Protein AF-A0A661HYB6-F1 (afdb_monomer)

Foldseek 3Di:
DWPPPCVPVFVVVCVVCVVDAKDKIADLQQKIKMAGDPNFQVQVVQCQLANWGDGRGITIHGHPPDDRDPDVVVVVVSVVVSNVD

Secondary structure (DSSP, 8-state):
---SSTHHHHHHHHHH-TT--EEEEE-TTSEEEEEESSSS-HHHHHHHHHS-EEETTEEEEE-TT------HHHHHHHHHHHH--

Solvent-accessible surface area (backbone atoms only — not comparable to full-atom values): 4741 Å² total; per-residue (Å²): 100,58,91,63,73,57,68,60,62,42,52,53,48,45,68,75,40,75,91,49,53,61,43,77,47,63,25,40,80,32,42,33,42,39,37,29,80,81,76,38,59,35,18,59,54,27,29,77,58,38,74,25,36,66,41,48,41,43,15,37,33,48,45,91,88,56,73,79,54,87,54,66,68,60,55,50,55,53,51,54,55,44,72,77,107

Radius of gyration: 12.22 Å; Cα contacts (8 Å, |Δi|>4): 142; chains: 1; bounding box: 30×24×27 Å

pLDDT: mean 92.53, std 7.3, range [53.5, 97.31]

Nearest PDB structures (foldseek):
  6mtz-assembly2_B  TM=9.749E-01  e=2.102E-09  Helicobacter pylori G27
  6mtz-assembly1_A  TM=9.706E-01  e=6.001E-09  Helicobacter pylori G27
  4py9-assembly1_A  TM=7.458E-01  e=9.123E-04  Bacteroides fragilis
  5o4z-assembly1_A  TM=6.019E-01  e=1.757E-03  Thermotoga maritima
  3dev-assembly1_B  TM=5.103E-01  e=3.170E-03  Staphylococcus haemolyticus JCSC1435

Structure (mmCIF, N/CA/C/O backbone):
data_AF-A0A661HYB6-F1
#
_entry.id 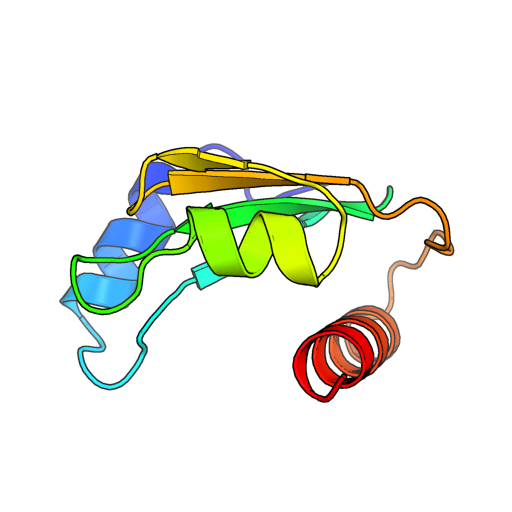  AF-A0A661HYB6-F1
#
loop_
_atom_site.group_PDB
_atom_site.id
_atom_site.type_symbol
_atom_site.label_atom_id
_atom_site.label_alt_id
_atom_site.label_comp_id
_atom_site.label_asym_id
_atom_site.label_entity_id
_atom_site.label_seq_id
_atom_site.pdbx_PDB_ins_code
_atom_site.Cartn_x
_atom_site.Cartn_y
_atom_site.Cartn_z
_atom_site.occupancy
_atom_site.B_iso_or_equiv
_atom_site.auth_seq_id
_atom_site.auth_comp_id
_atom_site.auth_asym_id
_atom_site.auth_atom_id
_atom_site.pdbx_PDB_model_num
ATOM 1 N N . PHE A 1 1 ? -0.696 -2.888 -13.622 1.00 53.50 1 PHE A N 1
ATOM 2 C CA . PHE A 1 1 ? -2.111 -3.129 -13.310 1.00 53.50 1 PHE A CA 1
ATOM 3 C C . PHE A 1 1 ? -2.254 -3.118 -11.805 1.00 53.50 1 PHE A C 1
ATOM 5 O O . PHE A 1 1 ? -1.365 -3.637 -11.143 1.00 53.50 1 PHE A O 1
ATOM 12 N N . THR A 1 2 ? -3.267 -2.424 -11.307 1.00 70.69 2 THR A N 1
ATOM 13 C CA . THR A 1 2 ? -3.797 -2.525 -9.940 1.00 70.69 2 THR A CA 1
ATOM 14 C C . THR A 1 2 ? -5.184 -3.150 -10.047 1.00 70.69 2 THR A C 1
ATOM 16 O O . THR A 1 2 ? -5.696 -3.267 -11.165 1.00 70.69 2 THR A O 1
ATOM 19 N N . ILE A 1 3 ? -5.810 -3.517 -8.928 1.00 76.44 3 ILE A N 1
ATOM 20 C CA . ILE A 1 3 ? -7.192 -4.033 -8.949 1.00 76.44 3 ILE A CA 1
ATOM 21 C C . ILE A 1 3 ? -8.154 -2.991 -9.555 1.00 76.44 3 ILE A C 1
ATOM 23 O O . ILE A 1 3 ? -9.123 -3.351 -10.217 1.00 76.44 3 ILE A O 1
ATOM 27 N N . GLY A 1 4 ? -7.837 -1.697 -9.413 1.00 69.94 4 GLY A N 1
ATOM 28 C CA . GLY A 1 4 ? -8.676 -0.601 -9.896 1.00 69.94 4 GLY A CA 1
ATOM 29 C C . GLY A 1 4 ? -9.885 -0.395 -8.981 1.00 69.94 4 GLY A C 1
ATOM 30 O O . GLY A 1 4 ? -10.479 -1.342 -8.479 1.00 69.94 4 GLY A O 1
ATOM 31 N N . GLY A 1 5 ? -10.225 0.861 -8.680 1.00 80.19 5 GLY A N 1
ATOM 32 C CA . GLY A 1 5 ? -11.347 1.152 -7.777 1.00 80.19 5 GLY A CA 1
ATOM 33 C C . GLY A 1 5 ? -11.198 0.567 -6.364 1.00 80.19 5 GLY A C 1
ATOM 34 O O . GLY A 1 5 ? -12.213 0.278 -5.737 1.00 80.19 5 GLY A O 1
ATOM 35 N N . ILE A 1 6 ? -9.957 0.426 -5.863 1.00 87.25 6 ILE A N 1
ATOM 36 C CA . ILE A 1 6 ? -9.567 -0.240 -4.598 1.00 87.25 6 ILE A CA 1
ATOM 37 C C . ILE A 1 6 ? -10.503 0.028 -3.406 1.00 87.25 6 ILE A C 1
ATOM 39 O O . ILE A 1 6 ? -10.710 -0.858 -2.586 1.00 87.25 6 ILE A O 1
ATOM 43 N N . SER A 1 7 ? -11.106 1.217 -3.312 1.00 85.88 7 SER A N 1
ATOM 44 C CA . SER A 1 7 ? -12.015 1.597 -2.226 1.00 85.88 7 SER A CA 1
ATOM 45 C C . SER A 1 7 ? -13.145 0.588 -1.992 1.00 85.88 7 SER A C 1
ATOM 47 O O . SER A 1 7 ? -13.424 0.255 -0.847 1.00 85.88 7 SER A O 1
ATOM 49 N N . ILE A 1 8 ? -13.803 0.106 -3.052 1.00 91.06 8 ILE A N 1
ATOM 50 C CA . ILE A 1 8 ? -14.960 -0.797 -2.927 1.00 91.06 8 ILE A CA 1
ATOM 51 C C . ILE A 1 8 ? -14.534 -2.187 -2.421 1.00 91.06 8 ILE A C 1
ATOM 53 O O . ILE A 1 8 ? -15.033 -2.596 -1.368 1.00 91.06 8 ILE A O 1
ATOM 57 N N . PRO A 1 9 ? -13.613 -2.913 -3.093 1.00 92.12 9 PRO A N 1
ATOM 58 C CA . PRO A 1 9 ? -13.202 -4.238 -2.641 1.00 92.12 9 PRO A CA 1
ATOM 59 C C . PRO A 1 9 ? -12.467 -4.197 -1.296 1.00 92.12 9 PRO A C 1
ATOM 61 O O . PRO A 1 9 ? -12.718 -5.061 -0.461 1.00 92.12 9 PRO A O 1
ATOM 64 N N . ALA A 1 10 ? -11.631 -3.185 -1.033 1.00 93.81 10 ALA A N 1
ATOM 65 C CA . ALA A 1 10 ? -10.917 -3.080 0.240 1.00 93.81 10 ALA A CA 1
ATOM 66 C C . ALA A 1 10 ? -11.873 -2.868 1.420 1.00 93.81 10 ALA A C 1
ATOM 68 O O . ALA A 1 10 ? -11.749 -3.542 2.439 1.00 93.81 10 ALA A O 1
ATOM 69 N N . ASN A 1 11 ? -12.864 -1.981 1.283 1.00 92.38 11 ASN A N 1
ATOM 70 C CA . ASN A 1 11 ? -13.836 -1.752 2.352 1.00 92.38 11 ASN A CA 1
ATOM 71 C C . ASN A 1 11 ? -14.700 -2.994 2.606 1.00 92.38 11 ASN A C 1
ATOM 73 O O . ASN A 1 11 ? -14.972 -3.324 3.760 1.00 92.38 11 ASN A O 1
ATOM 77 N N . ALA A 1 12 ? -15.117 -3.697 1.546 1.00 94.88 12 ALA A N 1
ATOM 78 C CA . ALA A 1 12 ? -15.858 -4.948 1.681 1.00 94.88 12 ALA A CA 1
ATOM 79 C C . ALA A 1 12 ? -15.020 -6.023 2.397 1.00 94.88 12 ALA A C 1
ATOM 81 O O . ALA A 1 12 ? -15.510 -6.652 3.334 1.00 94.88 12 ALA A O 1
ATOM 82 N N . PHE A 1 13 ? -13.748 -6.175 2.013 1.00 96.12 13 PHE A N 1
ATOM 83 C CA . PHE A 1 13 ? -12.815 -7.112 2.636 1.00 96.12 13 PHE A CA 1
ATOM 84 C C . PHE A 1 13 ? -12.596 -6.807 4.123 1.00 96.12 13 PHE A C 1
ATOM 86 O O . PHE A 1 13 ? -12.779 -7.691 4.952 1.00 96.12 13 PHE A O 1
ATOM 93 N N . LEU A 1 14 ? -12.276 -5.559 4.474 1.00 96.06 14 LEU A N 1
ATOM 94 C CA . LEU A 1 14 ? -11.992 -5.154 5.859 1.00 96.06 14 LEU A CA 1
ATOM 95 C C . LEU A 1 14 ? -13.229 -5.196 6.765 1.00 96.06 14 LEU A C 1
ATOM 97 O O . LEU A 1 14 ? -13.111 -5.333 7.979 1.00 96.06 14 LEU A O 1
ATOM 101 N N . LYS A 1 15 ? -14.432 -5.075 6.192 1.00 95.12 15 LYS A N 1
ATOM 102 C CA . LYS A 1 15 ? -15.683 -5.260 6.935 1.00 95.12 15 LYS A CA 1
ATOM 103 C C . LYS A 1 15 ? -15.982 -6.738 7.195 1.00 95.12 15 LYS A C 1
ATOM 105 O O . LYS A 1 15 ? -16.507 -7.062 8.255 1.00 95.12 15 LYS A O 1
ATOM 110 N N . ALA A 1 16 ? -15.690 -7.608 6.229 1.00 97.31 16 ALA A N 1
ATOM 111 C CA . ALA A 1 16 ? -15.924 -9.046 6.343 1.00 97.31 16 ALA A CA 1
ATOM 112 C C . ALA A 1 16 ? -14.860 -9.761 7.192 1.00 97.31 16 ALA A C 1
ATOM 114 O O . ALA A 1 16 ? -15.178 -10.764 7.823 1.00 97.31 16 ALA A O 1
ATOM 115 N N . ASN A 1 17 ? -13.633 -9.235 7.230 1.00 96.69 17 ASN A N 1
ATOM 116 C CA . ASN A 1 17 ? -12.491 -9.841 7.915 1.00 96.69 17 ASN A CA 1
ATOM 117 C C . ASN A 1 17 ? -11.923 -8.845 8.944 1.00 96.69 17 ASN A C 1
ATOM 119 O O . ASN A 1 17 ? -10.990 -8.096 8.642 1.00 96.69 17 ASN A O 1
ATOM 123 N N . PRO A 1 18 ? -12.531 -8.755 10.141 1.00 93.50 18 PRO A N 1
ATOM 124 C CA . PRO A 1 18 ? -12.163 -7.758 11.141 1.00 93.50 18 PRO A CA 1
ATOM 125 C C . PRO A 1 18 ? -10.786 -8.007 11.767 1.00 93.50 18 PRO A C 1
ATOM 127 O O . PRO A 1 18 ? -10.294 -7.144 12.477 1.00 93.50 18 PRO A O 1
ATOM 130 N N . ASP A 1 19 ? -10.168 -9.159 11.555 1.00 96.75 19 ASP A N 1
ATOM 131 C CA . ASP A 1 19 ? -8.804 -9.498 11.968 1.00 96.75 19 ASP A CA 1
ATOM 132 C C . ASP A 1 19 ? -7.718 -8.793 11.139 1.00 96.75 19 ASP A C 1
ATOM 134 O O . ASP A 1 19 ? -6.580 -8.696 11.590 1.00 96.75 19 ASP A O 1
ATOM 138 N N . TYR A 1 20 ? -8.066 -8.240 9.974 1.00 95.75 20 TYR A N 1
ATOM 139 C CA . TYR A 1 20 ? -7.142 -7.468 9.147 1.00 95.75 20 TYR A CA 1
ATOM 140 C C . TYR A 1 20 ? -7.248 -5.968 9.438 1.00 95.75 20 TYR A C 1
ATOM 142 O O . TYR A 1 20 ? -8.323 -5.370 9.356 1.00 95.75 20 TYR A O 1
ATOM 150 N N . ASP A 1 21 ? -6.110 -5.333 9.716 1.00 95.75 21 ASP A N 1
ATOM 151 C CA . ASP A 1 21 ? -6.059 -3.904 10.050 1.00 95.75 21 ASP A CA 1
ATOM 152 C C . ASP A 1 21 ? -6.072 -2.987 8.817 1.00 95.75 21 ASP A C 1
ATOM 154 O O . ASP A 1 21 ? -6.566 -1.855 8.879 1.00 95.75 21 ASP A O 1
ATOM 158 N N . PHE A 1 22 ? -5.548 -3.465 7.684 1.00 95.75 22 PHE A N 1
ATOM 159 C CA . PHE A 1 22 ? -5.471 -2.712 6.435 1.00 95.75 22 PHE A CA 1
ATOM 160 C C . PHE A 1 22 ? -5.482 -3.620 5.195 1.00 95.75 22 PHE A C 1
ATOM 162 O O . PHE A 1 22 ? -5.296 -4.832 5.269 1.00 95.75 22 PHE A O 1
ATOM 169 N N . PHE A 1 23 ? -5.690 -3.005 4.034 1.00 96.06 23 PHE A N 1
ATOM 170 C CA . PHE A 1 23 ? -5.625 -3.616 2.710 1.00 96.06 23 PHE A CA 1
ATOM 171 C C . PHE A 1 23 ? -4.658 -2.814 1.835 1.00 96.06 23 PHE A C 1
ATOM 173 O O . PHE A 1 23 ? -4.781 -1.589 1.761 1.00 96.06 23 PHE A O 1
ATOM 180 N N . LEU A 1 24 ? -3.734 -3.486 1.146 1.00 94.69 24 LEU A N 1
ATOM 181 C CA . LEU A 1 24 ? -2.732 -2.867 0.273 1.00 94.69 24 LEU A CA 1
ATOM 182 C C . LEU A 1 24 ? -2.851 -3.408 -1.160 1.00 94.69 24 LEU A C 1
ATOM 184 O O . LEU A 1 24 ? -2.807 -4.615 -1.378 1.00 94.69 24 LEU A O 1
ATOM 188 N N . ASP A 1 25 ? -2.959 -2.508 -2.135 1.00 94.44 25 ASP A N 1
ATOM 189 C CA . ASP A 1 25 ? -2.924 -2.813 -3.571 1.00 94.44 25 ASP A CA 1
ATOM 190 C C . ASP A 1 25 ? -1.664 -2.197 -4.174 1.00 94.44 25 ASP A C 1
ATOM 192 O O . ASP A 1 25 ? -1.462 -0.983 -4.078 1.00 94.44 25 ASP A O 1
ATOM 196 N N . VAL A 1 26 ? -0.822 -3.024 -4.790 1.00 93.12 26 VAL A N 1
ATOM 197 C CA . VAL A 1 26 ? 0.451 -2.609 -5.385 1.00 93.12 26 VAL A CA 1
ATOM 198 C C . VAL A 1 26 ? 0.392 -2.821 -6.890 1.00 93.12 26 VAL A C 1
ATOM 200 O O . VAL A 1 26 ? 0.113 -3.906 -7.394 1.00 93.12 26 VAL A O 1
ATOM 203 N N . SER A 1 27 ? 0.680 -1.762 -7.634 1.00 91.12 27 SER A N 1
ATOM 204 C CA . SER A 1 27 ? 0.772 -1.806 -9.085 1.00 91.12 27 SER A CA 1
ATOM 205 C C . SER A 1 27 ? 2.079 -2.448 -9.543 1.00 91.12 27 SER A C 1
ATOM 207 O O . SER A 1 27 ? 3.114 -2.308 -8.899 1.00 91.12 27 SER A O 1
ATOM 209 N N . ARG A 1 28 ? 2.074 -3.003 -10.761 1.00 88.94 28 ARG A N 1
ATOM 210 C CA . ARG A 1 28 ? 3.292 -3.471 -11.463 1.00 88.94 28 ARG A CA 1
ATOM 211 C C . ARG A 1 28 ? 4.479 -2.483 -11.429 1.00 88.94 28 ARG A C 1
ATOM 213 O O . ARG A 1 28 ? 5.618 -2.927 -11.479 1.00 88.94 28 ARG A O 1
ATOM 220 N N . ARG A 1 29 ? 4.207 -1.171 -11.377 1.00 89.75 29 ARG A N 1
ATOM 221 C CA . ARG A 1 29 ? 5.209 -0.086 -11.410 1.00 89.75 29 ARG A CA 1
ATOM 222 C C . ARG A 1 29 ? 5.498 0.520 -10.027 1.00 89.75 29 ARG A C 1
ATOM 224 O O . ARG A 1 29 ? 5.871 1.684 -9.948 1.00 89.75 29 ARG A O 1
ATOM 231 N N . GLY A 1 30 ? 5.195 -0.186 -8.939 1.00 91.50 30 GLY A N 1
ATOM 232 C CA . GLY A 1 30 ? 5.555 0.260 -7.587 1.00 91.50 30 GLY A CA 1
ATOM 233 C C . GLY A 1 30 ? 4.722 1.413 -7.023 1.00 91.50 30 GLY A C 1
ATOM 234 O O . GLY A 1 30 ? 5.013 1.909 -5.943 1.00 91.50 30 GLY A O 1
ATOM 235 N N . LYS A 1 31 ? 3.659 1.852 -7.705 1.00 93.75 31 LYS A N 1
ATOM 236 C CA . LYS A 1 31 ? 2.619 2.685 -7.073 1.00 93.75 31 LYS A CA 1
ATOM 237 C C . LYS A 1 31 ? 1.703 1.807 -6.239 1.00 93.75 31 LYS A C 1
ATOM 239 O O . LYS A 1 31 ? 1.275 0.775 -6.753 1.00 93.75 31 LYS A O 1
ATOM 244 N N . ALA A 1 32 ? 1.352 2.230 -5.033 1.00 94.38 32 ALA A N 1
ATOM 245 C CA . ALA A 1 32 ? 0.473 1.477 -4.153 1.00 94.38 32 ALA A CA 1
ATOM 246 C C . ALA A 1 32 ? -0.581 2.356 -3.470 1.00 94.38 32 ALA A C 1
ATOM 248 O O . ALA A 1 32 ? -0.391 3.557 -3.266 1.00 94.38 32 ALA A O 1
ATOM 249 N N . GLY A 1 33 ? -1.708 1.737 -3.125 1.00 95.00 33 GLY A N 1
ATOM 250 C CA . GLY A 1 33 ? -2.780 2.337 -2.339 1.00 95.00 33 GLY A CA 1
ATOM 251 C C . GLY A 1 33 ? -3.096 1.474 -1.126 1.00 95.00 33 GLY A C 1
ATOM 252 O O . GLY A 1 33 ? -3.244 0.262 -1.257 1.00 95.00 33 GLY A O 1
ATOM 253 N N . ILE A 1 34 ? -3.221 2.106 0.038 1.00 95.31 34 ILE A N 1
ATOM 254 C CA . ILE A 1 34 ? -3.524 1.447 1.308 1.00 95.31 34 ILE A CA 1
ATOM 255 C C . ILE A 1 34 ? -4.852 1.956 1.878 1.00 95.31 34 ILE A C 1
ATOM 257 O O . ILE A 1 34 ? -5.168 3.150 1.808 1.00 95.31 34 ILE A O 1
ATOM 261 N N . ARG A 1 35 ? -5.656 1.040 2.418 1.00 96.38 35 ARG A N 1
ATOM 262 C CA . ARG A 1 35 ? -6.964 1.305 3.029 1.00 96.38 35 ARG A CA 1
ATOM 263 C C . ARG A 1 35 ? -7.028 0.688 4.413 1.00 96.38 35 ARG A C 1
ATOM 265 O O . ARG A 1 35 ? -6.532 -0.413 4.597 1.00 96.38 35 ARG A O 1
ATOM 272 N N . ALA A 1 36 ? -7.677 1.366 5.347 1.00 96.44 36 ALA A N 1
ATOM 273 C CA . ALA A 1 36 ? -8.008 0.827 6.661 1.00 96.44 36 ALA A CA 1
ATOM 274 C C . ALA A 1 36 ? -9.454 1.162 7.022 1.00 96.44 36 ALA A C 1
ATOM 276 O O . ALA A 1 36 ? -10.094 2.002 6.387 1.00 96.44 36 ALA A O 1
ATOM 277 N N . ASN A 1 37 ? -9.957 0.495 8.058 1.00 94.44 37 ASN A N 1
ATOM 278 C CA . ASN A 1 37 ? -11.304 0.695 8.581 1.00 94.44 37 ASN A CA 1
ATOM 279 C C . ASN A 1 37 ? -11.263 1.192 10.038 1.00 94.44 37 ASN A C 1
ATOM 281 O O . ASN A 1 37 ? -11.825 0.572 10.937 1.00 94.44 37 ASN A O 1
ATOM 285 N N . GLY A 1 38 ? -10.522 2.277 10.288 1.00 89.44 38 GLY A N 1
ATOM 286 C CA . GLY A 1 38 ? -10.441 2.957 11.587 1.00 89.44 38 GLY A CA 1
ATOM 287 C C . GLY A 1 38 ? -9.510 2.330 12.631 1.00 89.44 38 GLY A C 1
ATOM 288 O O . GLY A 1 38 ? -9.296 2.941 13.673 1.00 89.44 38 GLY A O 1
ATOM 289 N N . LYS A 1 39 ? -8.942 1.147 12.369 1.00 89.50 39 LYS A N 1
ATOM 290 C CA . LYS A 1 39 ? -8.047 0.438 13.305 1.00 89.50 39 LYS A CA 1
ATOM 291 C C . LYS A 1 39 ? -6.599 0.921 13.287 1.00 89.50 39 LYS A C 1
ATOM 293 O O . 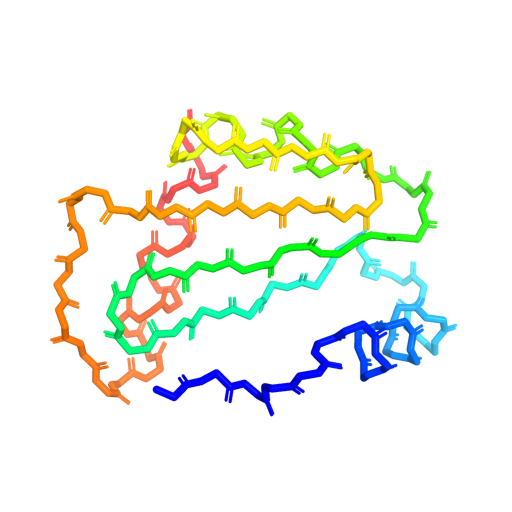LYS A 1 39 ? -5.920 0.867 14.306 1.00 89.50 39 LYS A O 1
ATOM 298 N N . LEU A 1 40 ? -6.140 1.385 12.130 1.00 93.00 40 LEU A N 1
ATOM 299 C CA . LEU A 1 40 ? -4.761 1.777 11.881 1.00 93.00 40 LEU A CA 1
ATOM 300 C C . LEU A 1 40 ? -4.742 3.056 11.049 1.00 93.00 40 LEU A C 1
ATOM 302 O O . LEU A 1 40 ? -5.466 3.168 10.062 1.00 93.00 40 LEU A O 1
ATOM 306 N N . ASP A 1 41 ? -3.889 4.003 11.433 1.00 96.38 41 ASP A N 1
ATOM 307 C CA . ASP A 1 41 ? -3.629 5.205 10.645 1.00 96.38 41 ASP A CA 1
ATOM 308 C C . ASP A 1 41 ? -2.678 4.875 9.487 1.00 96.38 41 ASP A C 1
ATOM 310 O O . ASP A 1 41 ? -1.452 4.851 9.638 1.00 96.38 41 ASP A O 1
ATOM 314 N N . VAL A 1 42 ? -3.248 4.620 8.309 1.00 96.50 42 VAL A N 1
ATOM 315 C CA . VAL A 1 42 ? -2.477 4.207 7.130 1.00 96.50 42 VAL A CA 1
ATOM 316 C C . VAL A 1 42 ? -1.693 5.347 6.484 1.00 96.50 42 VAL A C 1
ATOM 318 O O . VAL A 1 42 ? -0.845 5.083 5.631 1.00 96.50 42 VAL A O 1
ATOM 321 N N . SER A 1 43 ? -1.919 6.599 6.897 1.00 97.31 43 SER A N 1
ATOM 322 C CA . SER A 1 43 ? -1.104 7.730 6.434 1.00 97.31 43 SER A CA 1
ATOM 323 C C . SER A 1 43 ? 0.317 7.652 6.985 1.00 97.31 43 SER A C 1
ATOM 325 O O . SER A 1 43 ? 1.278 7.855 6.244 1.00 97.31 43 SER A O 1
ATOM 327 N N . LYS A 1 44 ? 0.457 7.237 8.249 1.00 96.44 44 LYS A 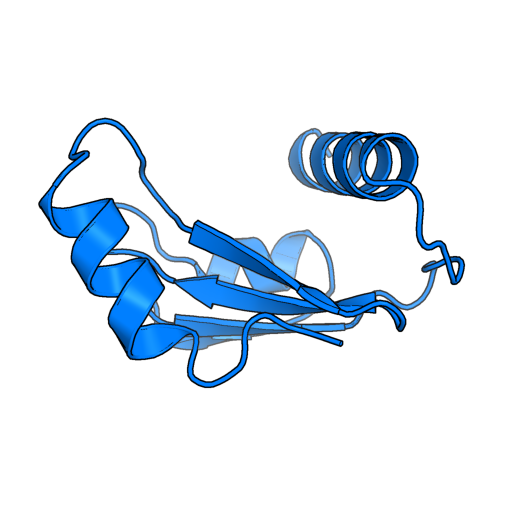N 1
ATOM 328 C CA . LYS A 1 44 ? 1.753 7.014 8.901 1.00 96.44 44 LYS A CA 1
ATOM 329 C C . LYS A 1 44 ? 2.481 5.813 8.313 1.00 96.44 44 LYS A C 1
ATOM 331 O O . LYS A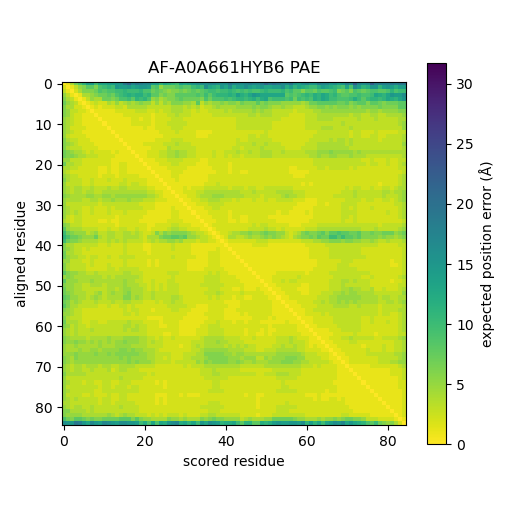 1 44 ? 3.676 5.894 8.064 1.00 96.44 44 LYS A O 1
ATOM 336 N N . VAL A 1 45 ? 1.754 4.729 8.031 1.00 95.44 45 VAL A N 1
ATOM 337 C CA . VAL A 1 45 ? 2.322 3.549 7.359 1.00 95.44 45 VAL A CA 1
ATOM 338 C C . VAL A 1 45 ? 2.885 3.938 5.993 1.00 95.44 45 VAL A C 1
ATOM 340 O O . VAL A 1 45 ? 4.039 3.648 5.703 1.00 95.44 45 VAL A O 1
ATOM 343 N N . ALA A 1 46 ? 2.099 4.650 5.177 1.00 96.56 46 ALA A N 1
ATOM 344 C CA . ALA A 1 46 ? 2.534 5.110 3.861 1.00 96.56 46 ALA A CA 1
ATOM 345 C C . ALA A 1 46 ? 3.766 6.023 3.931 1.00 96.56 46 ALA A C 1
ATOM 347 O O . ALA A 1 46 ? 4.671 5.899 3.103 1.00 96.56 46 ALA A O 1
ATOM 348 N N . HIS A 1 47 ? 3.808 6.918 4.921 1.00 96.31 47 HIS A N 1
ATOM 349 C CA . HIS A 1 47 ? 4.947 7.797 5.152 1.00 96.31 47 HIS A CA 1
ATOM 350 C C . HIS A 1 47 ? 6.213 7.009 5.507 1.00 96.31 47 HIS A C 1
ATOM 352 O O . HIS A 1 47 ? 7.238 7.186 4.858 1.00 96.31 47 HIS A O 1
ATOM 358 N N . ASN A 1 48 ? 6.128 6.090 6.469 1.00 94.31 48 ASN A N 1
ATOM 359 C CA . ASN A 1 48 ? 7.293 5.356 6.962 1.00 94.31 48 ASN A CA 1
ATOM 360 C C . ASN A 1 48 ? 7.925 4.458 5.893 1.00 94.31 48 ASN A C 1
ATOM 362 O O . ASN A 1 48 ? 9.146 4.389 5.799 1.00 94.31 48 ASN A O 1
ATOM 366 N N . ILE A 1 49 ? 7.112 3.790 5.068 1.00 94.44 49 ILE A N 1
ATOM 367 C CA . ILE A 1 49 ? 7.639 2.767 4.154 1.00 94.44 49 ILE A CA 1
ATOM 368 C C . ILE A 1 49 ? 8.049 3.300 2.776 1.00 94.44 49 ILE A C 1
ATOM 370 O O . ILE A 1 49 ? 8.780 2.626 2.047 1.00 94.44 49 ILE A O 1
ATOM 374 N N . ALA A 1 50 ? 7.551 4.478 2.387 1.00 95.38 50 ALA A N 1
ATOM 375 C CA . ALA A 1 50 ? 7.720 5.005 1.031 1.00 95.38 50 ALA A CA 1
ATOM 376 C C . ALA A 1 50 ? 7.549 6.531 0.915 1.00 95.38 50 ALA A C 1
ATOM 378 O O . ALA A 1 50 ? 7.251 7.026 -0.171 1.00 95.38 50 ALA A O 1
ATOM 379 N N . ASN A 1 51 ? 7.669 7.287 2.015 1.00 95.19 51 ASN A N 1
ATOM 380 C CA . ASN A 1 51 ? 7.439 8.740 2.050 1.00 95.19 51 ASN A CA 1
ATOM 381 C C . ASN A 1 51 ? 6.087 9.166 1.440 1.00 95.19 51 ASN A C 1
ATOM 383 O O . ASN A 1 51 ? 5.938 10.268 0.911 1.00 95.19 51 ASN A O 1
ATOM 387 N N . GLY A 1 52 ? 5.094 8.275 1.498 1.00 96.06 52 GLY A N 1
ATOM 388 C CA . GLY A 1 52 ? 3.741 8.516 1.019 1.00 96.06 52 GLY A CA 1
ATOM 389 C C . GLY A 1 52 ? 2.892 9.305 2.015 1.00 96.06 52 GLY A C 1
ATOM 390 O O . GLY A 1 52 ? 3.384 9.877 2.989 1.00 96.06 52 GLY A O 1
ATOM 391 N N . GLY A 1 53 ? 1.581 9.314 1.779 1.00 96.12 53 GLY A N 1
ATOM 392 C CA . GLY A 1 53 ? 0.633 9.992 2.660 1.00 96.12 53 GLY A CA 1
ATOM 393 C C . GLY A 1 53 ? -0.804 9.980 2.147 1.00 96.12 53 GLY A C 1
ATOM 394 O O . GLY A 1 53 ? -1.133 9.340 1.143 1.00 96.12 53 GLY A O 1
ATOM 395 N N . GLY A 1 54 ? -1.675 10.690 2.861 1.00 96.19 54 GLY A N 1
ATOM 396 C CA . GLY A 1 54 ? -3.104 10.769 2.569 1.00 96.19 54 GLY A CA 1
ATOM 397 C C . GLY A 1 54 ? -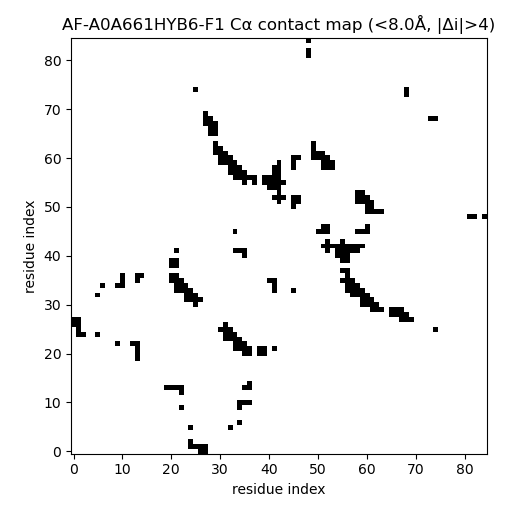3.941 10.872 3.840 1.00 96.19 54 GLY A C 1
ATOM 398 O O . GLY A 1 54 ? -3.519 11.465 4.829 1.00 96.19 54 GLY A O 1
ATOM 399 N N . HIS A 1 55 ? -5.141 10.296 3.809 1.00 96.12 55 HIS A N 1
ATOM 400 C CA . HIS A 1 55 ? -6.035 10.241 4.960 1.00 96.12 55 HIS A CA 1
ATOM 401 C C . HIS A 1 55 ? -5.743 9.022 5.851 1.00 96.12 55 HIS A C 1
ATOM 403 O O . HIS A 1 55 ? -5.319 7.980 5.336 1.00 96.12 55 HIS A O 1
ATOM 409 N N . PRO A 1 56 ? -6.090 9.082 7.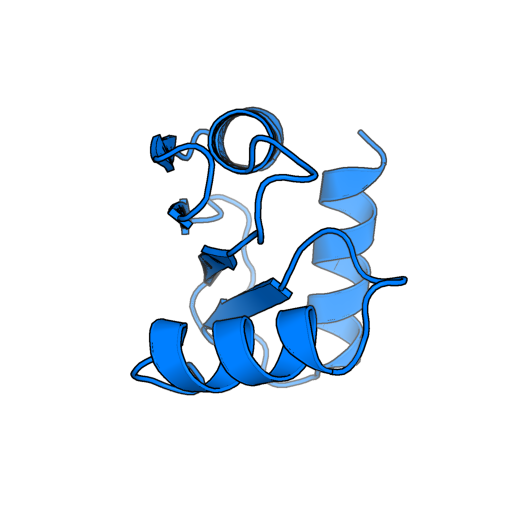153 1.00 96.69 56 PRO A N 1
ATOM 410 C CA . PRO A 1 56 ? -5.859 7.977 8.085 1.00 96.69 56 PRO A CA 1
ATOM 411 C C . PRO A 1 56 ? -6.472 6.632 7.681 1.00 96.69 56 PRO A C 1
ATOM 413 O O . PRO A 1 56 ? -5.954 5.599 8.074 1.00 96.69 56 PRO A O 1
ATOM 416 N N . ASN A 1 57 ? -7.536 6.625 6.868 1.00 95.69 57 ASN A N 1
ATOM 417 C CA . ASN A 1 57 ? -8.177 5.404 6.354 1.00 95.69 57 ASN A CA 1
ATOM 418 C C . ASN A 1 57 ? -7.895 5.134 4.864 1.00 95.69 57 ASN A C 1
ATOM 420 O O . ASN A 1 57 ? -8.351 4.130 4.315 1.00 95.69 57 ASN A O 1
ATOM 424 N N . ALA A 1 58 ? -7.198 6.039 4.176 1.00 96.12 58 ALA A N 1
ATOM 425 C CA . ALA A 1 58 ? -6.945 5.941 2.745 1.00 96.12 58 ALA A CA 1
ATOM 426 C C . ALA A 1 58 ? -5.719 6.762 2.351 1.00 96.12 58 ALA A C 1
ATOM 428 O O . ALA A 1 58 ? -5.781 7.990 2.303 1.00 96.12 58 ALA A O 1
ATOM 429 N N . SER A 1 59 ? -4.625 6.079 2.035 1.00 96.94 59 SER A N 1
ATOM 430 C CA . SER A 1 59 ? -3.356 6.715 1.683 1.00 96.94 59 SER A CA 1
ATOM 431 C C . SER A 1 59 ? -2.731 6.080 0.446 1.00 96.94 59 SER A C 1
ATOM 433 O O . SER A 1 59 ? -3.091 4.972 0.041 1.00 96.94 59 SER A O 1
ATOM 435 N N . GLY A 1 60 ? -1.828 6.815 -0.191 1.00 95.44 60 GLY A N 1
ATOM 436 C CA . GLY A 1 60 ? -1.114 6.386 -1.386 1.00 95.44 60 GLY A CA 1
ATOM 437 C C . GLY A 1 60 ? 0.389 6.530 -1.212 1.00 95.44 60 GLY A C 1
ATOM 438 O O . GLY A 1 60 ? 0.861 7.332 -0.406 1.00 95.44 60 GLY A O 1
ATOM 439 N N . MET A 1 61 ? 1.138 5.745 -1.979 1.00 95.62 61 MET A N 1
ATOM 440 C CA . MET A 1 61 ? 2.596 5.802 -1.991 1.00 95.62 61 MET A CA 1
ATOM 441 C C . MET A 1 61 ? 3.178 5.325 -3.323 1.00 95.62 61 MET A C 1
ATOM 443 O O . MET A 1 61 ? 2.497 4.676 -4.125 1.00 95.62 61 MET A O 1
ATOM 447 N N . ALA A 1 62 ? 4.448 5.644 -3.547 1.00 95.69 62 ALA A N 1
ATOM 448 C CA . ALA A 1 62 ? 5.242 5.114 -4.642 1.00 95.69 62 ALA A CA 1
ATOM 449 C C . ALA A 1 62 ? 6.628 4.747 -4.116 1.00 95.69 62 ALA A C 1
ATOM 451 O O . ALA A 1 62 ? 7.200 5.465 -3.306 1.00 95.69 62 ALA A O 1
ATOM 452 N N . PHE A 1 63 ? 7.134 3.611 -4.569 1.00 95.12 63 PHE A N 1
ATOM 453 C CA . PHE A 1 63 ? 8.398 3.056 -4.116 1.00 95.12 63 PHE A CA 1
ATOM 454 C C . PHE A 1 63 ? 9.538 3.446 -5.066 1.00 95.12 63 PHE A C 1
ATOM 456 O O . PHE A 1 63 ? 9.554 3.003 -6.216 1.00 95.12 63 PHE A O 1
ATOM 463 N N . ASP A 1 64 ? 10.495 4.246 -4.588 1.00 92.94 64 ASP A N 1
ATOM 464 C CA . ASP A 1 64 ? 11.624 4.729 -5.402 1.00 92.94 64 ASP A CA 1
ATOM 465 C C . ASP A 1 64 ? 12.612 3.613 -5.784 1.00 92.94 64 ASP A C 1
ATOM 467 O O . ASP A 1 64 ? 13.217 3.644 -6.853 1.00 92.94 64 ASP A O 1
ATOM 471 N N . ASP A 1 65 ? 12.754 2.597 -4.931 1.00 94.38 65 ASP A N 1
ATOM 472 C CA . ASP A 1 65 ? 13.632 1.436 -5.119 1.00 94.38 65 ASP A CA 1
ATOM 473 C C . ASP A 1 65 ? 12.901 0.209 -5.700 1.00 94.38 65 ASP A C 1
ATOM 475 O O . ASP A 1 65 ? 13.387 -0.922 -5.609 1.00 94.38 65 ASP A O 1
ATOM 479 N N . TRP A 1 66 ? 11.727 0.415 -6.305 1.00 95.25 66 TRP A N 1
ATOM 480 C CA . TRP A 1 66 ? 10.935 -0.659 -6.902 1.00 95.25 66 TRP A CA 1
ATOM 481 C C . TRP A 1 66 ? 11.600 -1.269 -8.136 1.00 95.25 6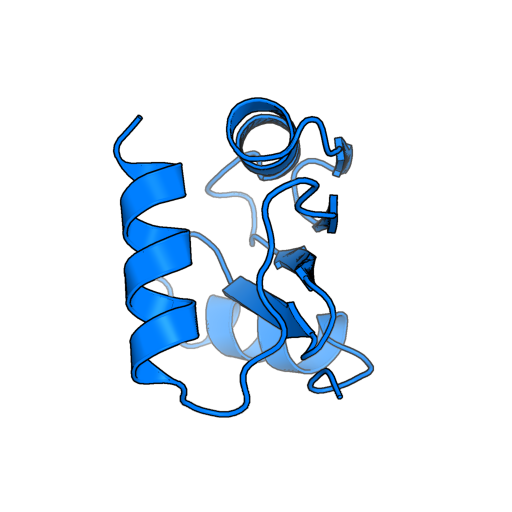6 TRP A C 1
ATOM 483 O O . TRP A 1 66 ? 12.102 -0.569 -9.018 1.00 95.25 66 TRP A O 1
ATOM 493 N N . LYS A 1 67 ? 11.502 -2.594 -8.259 1.00 94.31 67 LYS A N 1
ATOM 494 C CA . LYS A 1 67 ? 11.827 -3.318 -9.490 1.00 94.31 67 LYS A CA 1
ATOM 495 C C . LYS A 1 67 ? 10.545 -3.855 -10.111 1.00 94.31 67 LYS A C 1
ATOM 497 O O . LYS A 1 67 ? 9.813 -4.604 -9.471 1.00 94.31 67 LYS A O 1
ATOM 502 N N . ASP A 1 68 ? 10.291 -3.483 -11.365 1.00 92.88 68 ASP A N 1
ATOM 503 C CA . ASP A 1 68 ? 9.151 -3.983 -12.133 1.00 92.88 68 ASP A CA 1
ATOM 504 C C . ASP A 1 68 ? 9.141 -5.520 -12.132 1.00 92.88 68 ASP A C 1
ATOM 506 O O . ASP A 1 68 ? 10.064 -6.164 -12.627 1.00 92.88 68 ASP A O 1
ATOM 510 N N . THR A 1 69 ? 8.068 -6.106 -11.608 1.00 90.94 69 THR A N 1
ATOM 511 C CA . THR A 1 69 ? 7.871 -7.558 -11.546 1.00 90.94 69 THR A CA 1
ATOM 512 C C . THR A 1 69 ? 6.399 -7.901 -11.760 1.00 90.94 69 THR A C 1
ATOM 514 O O . THR A 1 69 ? 5.505 -7.067 -11.590 1.00 90.94 69 THR A O 1
ATOM 517 N N . VAL A 1 70 ? 6.151 -9.134 -12.188 1.00 88.81 70 VAL A N 1
ATOM 518 C CA . VAL A 1 70 ? 4.812 -9.734 -12.300 1.00 88.81 70 VAL A CA 1
ATOM 519 C C . VAL A 1 70 ? 4.628 -10.899 -11.327 1.00 88.81 70 VAL A C 1
ATOM 521 O O . VAL A 1 70 ? 3.528 -11.438 -11.228 1.00 88.81 70 VAL A O 1
ATOM 524 N N . LEU A 1 71 ? 5.689 -11.294 -10.616 1.00 92.81 71 LEU A N 1
ATOM 525 C CA . LEU A 1 71 ? 5.661 -12.393 -9.664 1.00 92.81 71 LEU A CA 1
ATOM 526 C C . LEU A 1 71 ? 5.155 -11.883 -8.316 1.00 92.81 71 LEU A C 1
ATOM 528 O O . LEU A 1 71 ? 5.733 -10.979 -7.718 1.00 92.81 71 LEU A O 1
ATOM 532 N N . TYR A 1 72 ? 4.074 -12.484 -7.819 1.00 92.00 72 TYR A N 1
ATOM 533 C CA . TYR A 1 72 ? 3.495 -12.114 -6.527 1.00 92.00 72 TYR A CA 1
ATOM 534 C C .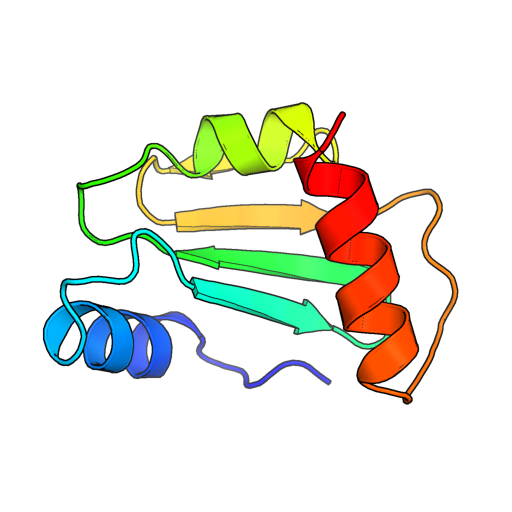 TYR A 1 72 ? 4.472 -12.325 -5.358 1.00 92.00 72 TYR A C 1
ATOM 536 O O . TYR A 1 72 ? 4.468 -11.535 -4.417 1.00 92.00 72 TYR A O 1
ATOM 544 N N . SER A 1 73 ? 5.327 -13.352 -5.427 1.00 95.75 73 SER A N 1
ATOM 545 C CA . SER A 1 73 ? 6.359 -13.629 -4.418 1.00 95.75 73 SER A CA 1
ATOM 546 C C . SER A 1 73 ? 7.292 -12.441 -4.205 1.00 95.75 73 SER A C 1
ATOM 548 O O . SER A 1 73 ? 7.519 -12.049 -3.065 1.00 95.75 73 SER A O 1
ATOM 550 N N . ASP A 1 74 ? 7.759 -11.831 -5.293 1.00 95.25 74 ASP A N 1
ATOM 551 C CA . ASP A 1 74 ? 8.699 -10.710 -5.253 1.00 95.25 74 ASP A CA 1
ATOM 552 C C . ASP A 1 74 ? 8.036 -9.471 -4.643 1.00 95.25 74 ASP A C 1
ATOM 554 O O . ASP A 1 74 ? 8.624 -8.782 -3.811 1.00 95.25 74 ASP A O 1
ATOM 558 N N . VAL A 1 75 ? 6.780 -9.210 -5.032 1.00 94.88 75 VAL A N 1
ATOM 559 C CA . VAL A 1 75 ? 5.969 -8.122 -4.467 1.00 94.88 75 VAL A CA 1
ATOM 560 C C . VAL A 1 75 ? 5.784 -8.326 -2.967 1.00 94.88 75 VAL A C 1
ATOM 562 O O . VAL A 1 75 ? 5.983 -7.393 -2.191 1.00 94.88 75 VAL A O 1
ATOM 565 N N . LYS A 1 76 ? 5.416 -9.543 -2.553 1.00 95.31 76 LYS A N 1
ATOM 566 C CA . LYS A 1 76 ? 5.187 -9.884 -1.149 1.00 95.31 76 LYS A CA 1
ATOM 567 C C . LYS A 1 76 ? 6.456 -9.693 -0.319 1.00 95.31 76 LYS A C 1
ATOM 569 O O . LYS A 1 76 ? 6.416 -8.968 0.670 1.00 95.31 76 LYS A O 1
ATOM 574 N N . GLU A 1 77 ? 7.572 -10.277 -0.750 1.00 96.31 77 GLU A N 1
ATOM 575 C CA . GLU A 1 77 ? 8.854 -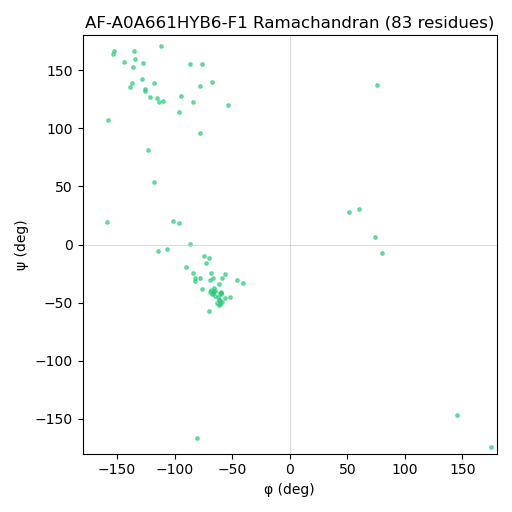10.181 -0.045 1.00 96.31 77 GLU A CA 1
ATOM 576 C C . GLU A 1 77 ? 9.320 -8.723 0.086 1.00 96.31 77 GLU A C 1
ATOM 578 O O . GLU A 1 77 ? 9.785 -8.303 1.147 1.00 96.31 77 GLU A O 1
ATOM 583 N N . TYR A 1 78 ? 9.169 -7.928 -0.977 1.00 96.12 78 TYR A N 1
ATOM 584 C CA . TYR A 1 78 ? 9.516 -6.510 -0.959 1.00 96.12 78 TYR A CA 1
ATOM 585 C C . TYR A 1 78 ? 8.687 -5.726 0.071 1.00 96.12 78 TYR A C 1
ATOM 587 O O . TYR A 1 78 ? 9.247 -4.970 0.865 1.00 96.12 78 TYR A O 1
ATOM 595 N N . ILE A 1 79 ? 7.364 -5.918 0.092 1.00 95.75 79 ILE A N 1
ATOM 596 C CA . ILE A 1 79 ? 6.480 -5.220 1.036 1.00 95.75 79 ILE A CA 1
ATOM 597 C C . ILE A 1 79 ? 6.749 -5.654 2.481 1.00 95.75 79 ILE A C 1
ATOM 599 O O . ILE A 1 79 ? 6.816 -4.801 3.362 1.00 95.75 79 ILE A O 1
ATOM 603 N N . GLU A 1 80 ? 6.954 -6.947 2.738 1.00 95.44 80 GLU A N 1
ATOM 604 C CA . GLU A 1 80 ? 7.292 -7.447 4.079 1.00 95.44 80 GLU A CA 1
ATOM 605 C C . GLU A 1 80 ? 8.601 -6.834 4.593 1.00 95.44 80 GLU A C 1
ATOM 607 O O . GLU A 1 80 ? 8.670 -6.390 5.738 1.00 95.44 80 GLU A O 1
ATOM 612 N N . LYS A 1 81 ? 9.622 -6.718 3.733 1.00 95.62 81 LYS A N 1
ATOM 613 C CA . LYS A 1 81 ? 10.871 -6.020 4.073 1.00 95.62 81 LYS A CA 1
ATOM 614 C C . LYS A 1 81 ? 10.634 -4.555 4.429 1.00 95.62 81 LYS A C 1
ATOM 616 O O . LYS A 1 81 ? 11.208 -4.076 5.398 1.00 95.62 81 LYS A O 1
ATOM 621 N N . LYS A 1 82 ? 9.783 -3.852 3.678 1.00 94.75 82 LYS A N 1
ATOM 622 C CA . LYS A 1 82 ? 9.446 -2.448 3.949 1.00 94.75 82 LYS A CA 1
ATOM 623 C C . LYS A 1 82 ? 8.675 -2.241 5.256 1.00 94.75 82 LYS A C 1
ATOM 625 O O . LYS A 1 82 ? 8.791 -1.173 5.832 1.00 94.75 82 LYS A O 1
ATOM 630 N N . LEU A 1 83 ? 7.891 -3.223 5.705 1.00 92.75 83 LEU A N 1
ATOM 631 C CA . LEU A 1 83 ? 7.112 -3.139 6.948 1.00 92.75 83 LEU A CA 1
ATOM 632 C C . LEU A 1 83 ? 7.916 -3.502 8.207 1.00 92.75 83 LEU A C 1
ATOM 634 O O . LEU A 1 83 ? 7.547 -3.082 9.299 1.00 92.75 83 LEU A O 1
ATOM 638 N N . ASN A 1 84 ? 8.983 -4.293 8.068 1.00 90.06 84 ASN A N 1
ATOM 639 C CA . ASN A 1 84 ? 9.825 -4.745 9.183 1.00 90.06 84 ASN A CA 1
ATOM 640 C C . ASN A 1 84 ? 10.953 -3.761 9.559 1.00 90.06 84 ASN A C 1
ATOM 642 O O . ASN A 1 84 ? 11.744 -4.060 10.458 1.00 90.06 84 ASN A O 1
ATOM 646 N N . HIS A 1 85 ? 11.050 -2.627 8.866 1.00 62.75 85 HIS A N 1
ATOM 647 C CA . HIS A 1 85 ? 12.051 -1.578 9.061 1.00 62.75 85 HIS A CA 1
ATOM 648 C C . HIS A 1 85 ? 11.371 -0.242 9.355 1.00 62.75 85 HIS A C 1
ATOM 650 O O . HIS A 1 85 ? 11.963 0.528 10.144 1.00 62.75 85 HIS A O 1
#

Sequence (85 aa):
FTIGGISIPANAFLKANPDYDFFLDVSRRGKAGIRANGKLDVSKVAHNIANGGGHPNASGMAFDDWKDTVLYSDVKEYIEKKLNH

Mean predicted aligned error: 3.22 Å